Protein AF-A0A1J5QL28-F1 (afdb_monomer_lite)

Sequence (154 aa):
MWLKKAFDQADADGRIAKVTFTNENAIALFGVGKNMVSSIRHWAMACDVIQESSENSNFFEVSPIASKILRDGGLDPYAEHPTTAWHAHWMLAGKGNRTTTWRWLFNHVTASTFTRQELEGPLTDFAHKLDPKKCRCRFKTDHLCRLNFDQALL

Organism: NCBI:txid410659

Secondary structure (DSSP, 8-state):
-HHHHHHTT--TTSEEEGGGGTSTTHHHHHTS-HHHHHHHHHHHHHTTSEEE-SS-TTEEEE-HHHHHHHSTTSS-TT--SHHHHHHHHHIIIII-SS-HHHHHHHHH---SS--HHHHHHHHHHHHHHH-TT-TTHHHHHHHHS-STTHHHH-

InterPro domains:
  IPR025248 Domain of unknown function DUF4007 [PF13182] (1-130)

Radius of gyration: 16.54 Å; chains: 1; bounding box: 41×28×46 Å

Foldseek 3Di:
DLLLLVQVQADPQQKHFPCCLVPPCVCVSSVHDNVVSVVSVLLNVQLQQWAQDPVDNRIIGGDPVNCQACPDVHVPVPCPDVVSVVSSLCSCCPVVPLNVVNVCCVPPDPDPDDDPVRVPVVVLVVQCVVDVPPRPDSVVVNVVVPPVPVVVSD

pLDDT: mean 79.55, std 16.65, range [33.22, 94.25]

Structure (mmCIF, N/CA/C/O backbone):
data_AF-A0A1J5QL28-F1
#
_entry.id   AF-A0A1J5QL28-F1
#
loop_
_atom_site.group_PDB
_atom_site.id
_atom_site.type_symbol
_atom_site.label_atom_id
_atom_site.label_alt_id
_atom_site.label_comp_id
_atom_site.label_asym_id
_atom_site.label_entity_id
_atom_site.label_seq_id
_atom_site.pdbx_PDB_ins_code
_atom_site.Cartn_x
_atom_site.Cartn_y
_atom_site.Cartn_z
_atom_site.occupancy
_atom_site.B_iso_or_equiv
_atom_site.auth_seq_id
_atom_site.auth_comp_id
_atom_site.auth_asym_id
_atom_site.auth_atom_id
_atom_site.pdbx_PDB_model_num
ATOM 1 N N . MET A 1 1 ? -2.474 6.077 -9.481 1.00 74.38 1 MET A N 1
ATOM 2 C CA . MET A 1 1 ? -2.493 5.277 -8.235 1.00 74.38 1 MET A CA 1
ATOM 3 C C . MET A 1 1 ? -1.088 5.037 -7.659 1.00 74.38 1 MET A C 1
ATOM 5 O O . MET A 1 1 ? -0.152 4.815 -8.420 1.00 74.38 1 MET A O 1
ATOM 9 N N . TRP A 1 2 ? -0.908 5.080 -6.330 1.00 86.25 2 TRP A N 1
ATOM 10 C CA . TRP A 1 2 ? 0.403 4.936 -5.657 1.00 86.25 2 TRP A CA 1
ATOM 11 C C . TRP A 1 2 ? 0.962 3.504 -5.607 1.00 86.25 2 TRP A C 1
ATOM 13 O O . TRP A 1 2 ? 2.177 3.329 -5.685 1.00 86.25 2 TRP A O 1
ATOM 23 N N . LEU A 1 3 ? 0.106 2.481 -5.506 1.00 87.19 3 LEU A N 1
ATOM 24 C CA . LEU A 1 3 ? 0.561 1.083 -5.426 1.00 87.19 3 LEU A CA 1
ATOM 25 C C . LEU A 1 3 ? 1.212 0.617 -6.734 1.00 87.19 3 LEU A C 1
ATOM 27 O O . LEU A 1 3 ? 2.267 -0.009 -6.695 1.00 87.19 3 LEU A O 1
ATOM 31 N N . LYS A 1 4 ? 0.632 0.993 -7.882 1.00 88.69 4 LYS A N 1
ATOM 32 C CA . LYS A 1 4 ? 1.209 0.727 -9.208 1.00 88.69 4 LYS A CA 1
ATOM 33 C C . LYS A 1 4 ? 2.576 1.397 -9.360 1.00 88.69 4 LYS A C 1
ATOM 35 O O . LYS A 1 4 ? 3.533 0.724 -9.702 1.00 88.69 4 LYS A O 1
ATOM 40 N N . LYS A 1 5 ? 2.722 2.661 -8.935 1.00 89.56 5 LYS A N 1
ATOM 41 C CA . LYS A 1 5 ? 4.032 3.342 -8.928 1.00 89.56 5 LYS A CA 1
ATOM 42 C C . LYS A 1 5 ? 5.102 2.591 -8.133 1.00 89.56 5 LYS A C 1
ATOM 44 O O . LYS A 1 5 ? 6.257 2.608 -8.537 1.00 89.56 5 LYS A O 1
ATOM 49 N N . ALA A 1 6 ? 4.741 1.988 -6.996 1.00 90.88 6 ALA A N 1
ATOM 50 C CA . ALA A 1 6 ? 5.664 1.175 -6.202 1.00 90.88 6 ALA A CA 1
ATOM 51 C C . ALA A 1 6 ? 6.012 -0.144 -6.903 1.00 90.88 6 ALA A C 1
ATOM 53 O O . ALA A 1 6 ? 7.173 -0.542 -6.897 1.00 90.88 6 ALA A O 1
ATOM 54 N N . PHE A 1 7 ? 5.013 -0.790 -7.507 1.00 91.81 7 PHE A N 1
ATOM 55 C CA . PHE A 1 7 ? 5.171 -2.014 -8.284 1.00 91.81 7 PHE A CA 1
ATOM 56 C C . PHE A 1 7 ? 6.075 -1.813 -9.510 1.00 91.81 7 PHE A C 1
ATOM 58 O O . PHE A 1 7 ? 6.950 -2.631 -9.758 1.00 91.81 7 PHE A O 1
ATOM 65 N N . ASP A 1 8 ? 5.928 -0.691 -10.215 1.00 91.44 8 ASP A N 1
ATOM 66 C CA . ASP A 1 8 ? 6.690 -0.367 -11.431 1.00 91.44 8 ASP A CA 1
ATOM 67 C C . ASP A 1 8 ? 8.188 -0.147 -11.184 1.00 91.44 8 ASP A C 1
ATOM 69 O O . ASP A 1 8 ? 8.964 -0.074 -12.130 1.00 91.44 8 ASP A O 1
ATOM 73 N N . GLN A 1 9 ? 8.613 -0.038 -9.921 1.00 92.31 9 GLN A N 1
ATOM 74 C CA . GLN A 1 9 ? 10.034 0.020 -9.569 1.00 92.31 9 GLN A CA 1
ATOM 75 C C . GLN A 1 9 ? 10.688 -1.357 -9.444 1.00 92.31 9 GLN A C 1
ATOM 77 O O . GLN A 1 9 ? 11.869 -1.433 -9.099 1.00 92.31 9 GLN A O 1
ATOM 82 N N . ALA A 1 10 ? 9.923 -2.433 -9.629 1.00 92.06 10 ALA A N 1
ATOM 83 C CA . ALA A 1 10 ? 10.447 -3.783 -9.571 1.00 92.06 10 ALA A CA 1
ATOM 84 C C . ALA A 1 10 ? 11.257 -4.110 -10.826 1.00 92.06 10 ALA A C 1
ATOM 86 O O . ALA A 1 10 ? 10.891 -3.732 -11.939 1.00 92.06 10 ALA A O 1
ATOM 87 N N . ASP A 1 11 ? 12.362 -4.821 -10.634 1.00 89.62 11 ASP A N 1
ATOM 88 C CA . ASP A 1 11 ? 13.134 -5.391 -11.730 1.00 89.62 11 ASP A CA 1
ATOM 89 C C . ASP A 1 11 ? 12.435 -6.622 -12.343 1.00 89.62 11 ASP A C 1
ATOM 91 O O . ASP A 1 11 ? 11.340 -7.023 -11.935 1.00 89.62 11 ASP A O 1
ATOM 95 N N . ALA A 1 12 ? 13.072 -7.236 -13.345 1.00 85.06 12 ALA A N 1
ATOM 96 C CA . ALA A 1 12 ? 12.548 -8.425 -14.021 1.00 85.06 12 ALA A CA 1
ATOM 97 C C . ALA A 1 12 ? 12.353 -9.631 -13.079 1.00 85.06 12 ALA A C 1
ATOM 99 O O . ALA A 1 12 ? 11.514 -10.488 -13.361 1.00 85.06 12 ALA A O 1
ATOM 100 N N . ASP A 1 13 ? 13.077 -9.668 -11.957 1.00 85.19 13 ASP A N 1
ATOM 101 C CA . ASP A 1 13 ? 12.972 -10.704 -10.928 1.00 85.19 13 ASP A CA 1
ATOM 102 C C . ASP A 1 13 ? 11.927 -10.349 -9.851 1.00 85.19 13 ASP A C 1
ATOM 104 O O . ASP A 1 13 ? 11.720 -11.107 -8.903 1.00 85.19 13 ASP A O 1
ATOM 108 N N . GLY A 1 14 ? 11.252 -9.201 -9.970 1.00 88.44 14 GLY A N 1
ATOM 109 C CA . GLY A 1 14 ? 10.276 -8.730 -8.992 1.00 88.44 14 GLY A CA 1
ATOM 110 C C . GLY A 1 14 ? 10.909 -8.175 -7.714 1.00 88.44 14 GLY A C 1
ATOM 111 O O . GLY A 1 14 ? 10.241 -8.114 -6.679 1.00 88.44 14 GLY A O 1
ATOM 112 N N . ARG A 1 15 ? 12.183 -7.775 -7.748 1.00 92.19 15 ARG A N 1
ATOM 113 C CA . ARG A 1 15 ? 12.898 -7.184 -6.613 1.00 92.19 15 ARG A CA 1
ATOM 114 C C . ARG A 1 15 ? 12.954 -5.664 -6.745 1.00 92.19 15 ARG A C 1
ATOM 116 O O . ARG A 1 15 ? 13.081 -5.105 -7.828 1.00 92.19 15 ARG A O 1
ATOM 123 N N . ILE A 1 16 ? 12.863 -4.972 -5.612 1.00 92.88 16 ILE A N 1
ATOM 124 C CA . ILE A 1 16 ? 12.936 -3.510 -5.523 1.00 92.88 16 ILE A CA 1
ATOM 125 C C . ILE A 1 16 ? 13.993 -3.144 -4.490 1.00 92.88 16 ILE A C 1
ATOM 127 O O . ILE A 1 16 ? 13.886 -3.505 -3.317 1.00 92.88 16 ILE A O 1
ATOM 131 N N . ALA A 1 17 ? 15.009 -2.383 -4.881 1.00 91.75 17 ALA A N 1
ATOM 132 C CA . ALA A 1 17 ? 16.028 -1.937 -3.940 1.00 91.75 17 ALA A CA 1
ATOM 133 C C . ALA A 1 17 ? 15.435 -0.953 -2.910 1.00 91.75 17 ALA A C 1
ATOM 135 O O . ALA A 1 17 ? 14.740 0.001 -3.261 1.00 91.75 17 ALA A O 1
ATOM 136 N N . LYS A 1 18 ? 15.737 -1.123 -1.614 1.00 90.75 18 LYS A N 1
ATOM 137 C CA . LYS A 1 18 ? 15.230 -0.217 -0.557 1.00 90.75 18 LYS A CA 1
ATOM 138 C C . LYS A 1 18 ? 15.665 1.235 -0.770 1.00 90.75 18 LYS A C 1
ATOM 140 O O . LYS A 1 18 ? 14.919 2.156 -0.434 1.00 90.75 18 LYS A O 1
ATOM 145 N N . VAL A 1 19 ? 16.838 1.415 -1.377 1.00 89.81 19 VAL A N 1
ATOM 146 C CA . VAL A 1 19 ? 17.405 2.704 -1.798 1.00 89.81 19 VAL A CA 1
ATOM 147 C C . VAL A 1 19 ? 16.464 3.483 -2.722 1.00 89.81 19 VAL A C 1
ATOM 149 O O . VAL A 1 19 ? 16.422 4.707 -2.625 1.00 89.81 19 VAL A O 1
ATOM 152 N N . THR A 1 20 ? 15.637 2.815 -3.533 1.00 89.12 20 THR A N 1
ATOM 153 C CA . THR A 1 20 ? 14.659 3.467 -4.420 1.00 89.12 20 THR A CA 1
ATOM 154 C C . THR A 1 20 ? 13.690 4.371 -3.657 1.00 89.12 20 THR A C 1
ATOM 156 O O . THR A 1 20 ? 13.278 5.403 -4.173 1.00 89.12 20 THR A O 1
ATOM 159 N N . PHE A 1 21 ? 13.377 4.050 -2.398 1.00 87.75 21 PHE A N 1
ATOM 160 C CA . PHE A 1 21 ? 12.481 4.853 -1.559 1.00 87.75 21 PHE A CA 1
ATOM 161 C C . PHE A 1 21 ? 13.199 5.880 -0.669 1.00 87.75 21 PHE A C 1
ATOM 163 O O . PHE A 1 21 ? 12.531 6.681 -0.016 1.00 87.75 21 PHE A O 1
ATOM 170 N N . THR A 1 22 ? 14.533 5.846 -0.581 1.00 85.00 22 THR A N 1
ATOM 171 C CA . THR A 1 22 ? 15.311 6.718 0.322 1.00 85.00 22 THR A CA 1
ATOM 172 C C . THR A 1 22 ? 16.247 7.679 -0.400 1.00 85.00 22 THR A C 1
ATOM 174 O O . THR A 1 22 ? 16.666 8.662 0.206 1.00 85.00 22 THR A O 1
ATOM 177 N N . ASN A 1 23 ? 16.592 7.402 -1.658 1.00 86.31 23 ASN A N 1
ATOM 178 C CA . ASN A 1 23 ? 17.468 8.242 -2.468 1.00 86.31 23 ASN A CA 1
ATOM 179 C C . ASN A 1 23 ? 16.834 9.624 -2.716 1.00 86.31 23 ASN A C 1
ATOM 181 O O . ASN A 1 23 ? 15.614 9.753 -2.807 1.00 86.31 23 ASN A O 1
ATOM 185 N N . GLU A 1 24 ? 17.655 10.657 -2.880 1.00 81.25 24 GLU A N 1
ATOM 186 C CA . GLU A 1 24 ? 17.214 11.998 -3.282 1.00 81.25 24 GLU A CA 1
ATOM 187 C C . GLU A 1 24 ? 16.514 11.969 -4.650 1.00 81.25 24 GLU A C 1
ATOM 189 O O . GLU A 1 24 ? 15.509 12.651 -4.855 1.00 81.25 24 GLU A O 1
ATOM 194 N N . ASN A 1 25 ? 16.946 11.058 -5.530 1.00 86.19 25 ASN A N 1
ATOM 195 C CA . ASN A 1 25 ? 16.317 10.814 -6.830 1.00 86.19 25 ASN A CA 1
ATOM 196 C C . ASN A 1 25 ? 14.917 10.182 -6.736 1.00 86.19 25 ASN A C 1
ATOM 198 O O . ASN A 1 25 ? 14.189 10.177 -7.728 1.00 86.19 25 ASN A O 1
ATOM 202 N N . ALA A 1 26 ? 14.500 9.679 -5.567 1.00 86.31 26 ALA A N 1
ATOM 203 C CA . ALA A 1 26 ? 13.176 9.082 -5.393 1.00 86.31 26 ALA A CA 1
ATOM 204 C C . ALA A 1 26 ? 12.050 10.089 -5.679 1.00 86.31 26 ALA A C 1
ATOM 206 O O . ALA A 1 26 ? 11.000 9.722 -6.200 1.00 86.31 26 ALA A O 1
ATOM 207 N N . ILE A 1 27 ? 12.275 11.375 -5.385 1.00 86.12 27 ILE A N 1
ATOM 208 C CA . ILE A 1 27 ? 11.294 12.439 -5.643 1.00 86.12 27 ILE A CA 1
ATOM 209 C C . ILE A 1 27 ? 11.014 12.558 -7.144 1.00 86.12 27 ILE A C 1
ATOM 211 O O . ILE A 1 27 ? 9.854 12.614 -7.550 1.00 86.12 27 ILE A O 1
ATOM 215 N N . ALA A 1 28 ? 12.071 12.555 -7.960 1.00 87.50 28 ALA A N 1
ATOM 216 C CA . ALA A 1 28 ? 11.961 12.620 -9.413 1.00 87.50 28 ALA A CA 1
ATOM 217 C C . ALA A 1 28 ? 11.353 11.333 -9.989 1.00 87.50 28 ALA A C 1
ATOM 219 O O . ALA A 1 28 ? 10.473 11.401 -10.840 1.00 87.50 28 ALA A O 1
ATOM 220 N N . LEU A 1 29 ? 11.768 10.173 -9.473 1.00 88.44 29 LEU A N 1
ATOM 221 C CA . 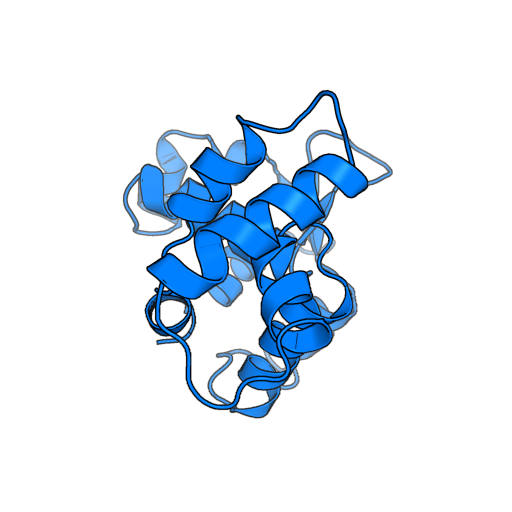LEU A 1 29 ? 11.326 8.861 -9.943 1.00 88.44 29 LEU A CA 1
ATOM 222 C C . LEU A 1 29 ? 9.829 8.619 -9.718 1.00 88.44 29 LEU A C 1
ATOM 224 O O . LEU A 1 29 ? 9.109 8.228 -10.631 1.00 88.44 29 LEU A O 1
ATOM 228 N N . PHE A 1 30 ? 9.341 8.878 -8.504 1.00 87.69 30 PHE A N 1
ATOM 229 C CA . PHE A 1 30 ? 7.923 8.712 -8.183 1.00 87.69 30 PHE A CA 1
ATOM 230 C C . PHE A 1 30 ? 7.074 9.926 -8.595 1.00 87.69 30 PHE A C 1
ATOM 232 O O . PHE A 1 30 ? 5.839 9.830 -8.634 1.00 87.69 30 PHE A O 1
ATOM 239 N N . GLY A 1 31 ? 7.709 11.070 -8.875 1.00 87.25 31 GLY A N 1
ATOM 240 C CA . GLY A 1 31 ? 7.044 12.341 -9.162 1.00 87.25 31 GLY A CA 1
ATOM 241 C C . GLY A 1 31 ? 6.241 12.869 -7.971 1.00 87.25 31 GLY A C 1
ATOM 242 O O . GLY A 1 31 ? 5.172 13.446 -8.155 1.00 87.25 31 GLY A O 1
ATOM 243 N N . VAL A 1 32 ? 6.690 12.597 -6.742 1.00 87.50 32 VAL A N 1
ATOM 244 C CA . VAL A 1 32 ? 6.009 13.006 -5.503 1.00 87.50 32 VAL A CA 1
ATOM 245 C C . VAL A 1 32 ? 7.018 13.505 -4.472 1.00 87.50 32 VAL A C 1
ATOM 247 O O . VAL A 1 32 ? 8.176 13.102 -4.464 1.00 87.50 32 VAL A O 1
ATOM 250 N N . GLY A 1 33 ? 6.578 14.363 -3.553 1.00 86.31 33 GLY A N 1
ATOM 251 C CA . GLY A 1 33 ? 7.422 14.864 -2.467 1.00 86.31 33 GLY A CA 1
ATOM 252 C C . GLY A 1 33 ? 7.945 13.761 -1.534 1.00 86.31 33 GLY A C 1
ATOM 253 O O . GLY A 1 33 ? 7.325 12.711 -1.368 1.00 86.31 33 GLY A O 1
ATOM 254 N N . LYS A 1 34 ? 9.063 14.032 -0.848 1.00 83.81 34 LYS A N 1
ATOM 255 C CA . LYS A 1 34 ? 9.774 13.087 0.041 1.00 83.81 34 LYS A CA 1
ATOM 256 C C . LYS A 1 34 ? 8.872 12.364 1.052 1.00 83.81 34 LYS A C 1
ATOM 258 O O . LYS A 1 34 ? 9.005 11.159 1.257 1.00 83.81 34 LYS A O 1
ATOM 263 N N . ASN A 1 35 ? 7.931 13.083 1.665 1.00 85.25 35 ASN A N 1
ATOM 264 C CA . ASN A 1 35 ? 7.000 12.495 2.634 1.00 85.25 35 ASN A CA 1
ATOM 265 C C . ASN A 1 35 ? 6.041 11.496 1.972 1.00 85.25 35 ASN A C 1
ATOM 267 O O . ASN A 1 35 ? 5.764 10.446 2.546 1.00 85.25 35 ASN A O 1
ATOM 271 N N . MET A 1 36 ? 5.598 11.786 0.745 1.00 87.00 36 MET A N 1
ATOM 272 C CA . MET A 1 36 ? 4.722 10.900 -0.018 1.00 87.00 36 MET A CA 1
ATOM 273 C C . MET A 1 36 ? 5.445 9.622 -0.440 1.00 87.00 36 MET A C 1
ATOM 275 O O . MET A 1 36 ? 4.848 8.559 -0.359 1.00 87.00 36 MET A O 1
ATOM 279 N N . VAL A 1 37 ? 6.736 9.674 -0.792 1.00 89.06 37 VAL A N 1
ATOM 280 C CA . VAL A 1 37 ? 7.522 8.457 -1.087 1.00 89.06 37 VAL A CA 1
ATOM 281 C C . VAL A 1 37 ? 7.518 7.491 0.106 1.00 89.06 37 VAL A C 1
ATOM 283 O O . VAL A 1 37 ? 7.301 6.289 -0.054 1.00 89.06 37 VAL A O 1
ATOM 286 N N . SER A 1 38 ? 7.691 8.017 1.324 1.00 87.38 38 SER A N 1
ATOM 287 C CA . SER A 1 38 ? 7.618 7.206 2.546 1.00 87.38 38 SER A CA 1
ATOM 288 C C . SER A 1 38 ? 6.223 6.600 2.751 1.00 87.38 38 SER A C 1
ATOM 290 O O . SER A 1 38 ? 6.112 5.422 3.104 1.00 87.38 38 SER A O 1
ATOM 292 N N . SER A 1 39 ? 5.164 7.369 2.476 1.00 88.12 39 SER A N 1
ATOM 293 C CA . SER A 1 39 ? 3.780 6.885 2.509 1.00 88.12 39 SER A CA 1
ATOM 294 C C . SER A 1 39 ? 3.519 5.792 1.470 1.00 88.12 39 SER A C 1
ATOM 296 O O . SER A 1 39 ? 2.940 4.770 1.822 1.00 88.12 39 SER A O 1
ATOM 298 N N . ILE A 1 40 ? 3.989 5.953 0.228 1.00 90.25 40 ILE A N 1
ATOM 299 C CA . ILE A 1 40 ? 3.868 4.944 -0.839 1.00 90.25 40 ILE A CA 1
ATOM 300 C C . ILE A 1 40 ? 4.477 3.624 -0.376 1.00 90.25 40 ILE A C 1
ATOM 302 O O . ILE A 1 40 ? 3.818 2.588 -0.435 1.00 90.25 40 ILE A O 1
ATOM 306 N N . ARG A 1 41 ? 5.707 3.663 0.149 1.00 90.62 41 ARG A N 1
ATOM 307 C CA . ARG A 1 41 ? 6.377 2.474 0.684 1.00 90.62 41 ARG A CA 1
ATOM 308 C C . ARG A 1 41 ? 5.562 1.826 1.801 1.00 90.62 41 ARG A C 1
ATOM 310 O O . ARG A 1 41 ? 5.391 0.612 1.810 1.00 90.62 41 ARG A O 1
ATOM 317 N N . HIS A 1 42 ? 5.072 2.621 2.753 1.00 87.62 42 HIS A N 1
ATOM 318 C CA . HIS A 1 42 ? 4.279 2.105 3.866 1.00 87.62 42 HIS A CA 1
ATOM 319 C C . HIS A 1 42 ? 3.017 1.383 3.373 1.00 87.62 42 HIS A C 1
ATOM 321 O O . HIS A 1 42 ? 2.789 0.238 3.762 1.00 87.62 42 HIS A O 1
ATOM 327 N N . TRP A 1 43 ? 2.244 2.013 2.484 1.00 88.94 43 TRP A N 1
ATOM 328 C CA . TRP A 1 43 ? 0.998 1.449 1.962 1.00 88.94 43 TRP A CA 1
ATOM 329 C C . TRP A 1 43 ? 1.223 0.254 1.038 1.00 88.94 43 TRP A C 1
ATOM 331 O O . TRP A 1 43 ? 0.500 -0.730 1.149 1.00 88.94 43 TRP A O 1
ATOM 341 N N . ALA A 1 44 ? 2.262 0.271 0.199 1.00 91.12 44 ALA A N 1
ATOM 342 C CA . ALA A 1 44 ? 2.633 -0.885 -0.616 1.00 91.12 44 ALA A CA 1
ATOM 343 C C . ALA A 1 44 ? 2.945 -2.117 0.251 1.00 91.12 44 ALA A C 1
ATOM 345 O O . ALA A 1 44 ? 2.572 -3.233 -0.100 1.00 91.12 44 ALA A O 1
ATOM 346 N N . MET A 1 45 ? 3.566 -1.918 1.416 1.00 89.94 45 MET A N 1
ATOM 347 C CA . MET A 1 45 ? 3.825 -3.000 2.369 1.00 89.94 45 MET A CA 1
ATOM 348 C C . MET A 1 45 ? 2.586 -3.410 3.166 1.00 89.94 45 MET A C 1
ATOM 350 O O . MET A 1 45 ? 2.417 -4.581 3.490 1.00 89.94 45 MET A O 1
ATOM 354 N N . ALA A 1 46 ? 1.726 -2.454 3.517 1.00 88.81 46 ALA A N 1
ATOM 355 C CA . ALA A 1 46 ? 0.493 -2.722 4.250 1.00 88.81 46 ALA A CA 1
ATOM 356 C C . ALA A 1 46 ? -0.525 -3.509 3.404 1.00 88.81 46 ALA A C 1
ATOM 358 O O . ALA A 1 46 ? -1.153 -4.436 3.912 1.00 88.81 46 ALA A O 1
ATOM 359 N N . CYS A 1 47 ? -0.631 -3.182 2.114 1.00 89.44 47 CYS A N 1
ATOM 360 C CA . CYS A 1 47 ? -1.471 -3.880 1.140 1.00 89.44 47 CYS A CA 1
ATOM 361 C C . CYS A 1 47 ? -0.818 -5.147 0.566 1.00 89.44 47 CYS A C 1
ATOM 363 O O . CYS A 1 47 ? -1.384 -5.749 -0.339 1.00 89.44 47 CYS A O 1
ATOM 365 N N . ASP A 1 48 ? 0.354 -5.551 1.071 1.00 90.56 48 ASP A N 1
ATOM 366 C CA . ASP A 1 48 ? 1.069 -6.760 0.640 1.00 90.56 48 ASP A CA 1
ATOM 367 C C . ASP A 1 48 ? 1.443 -6.765 -0.852 1.00 90.56 48 ASP A C 1
ATOM 369 O O . ASP A 1 48 ? 1.535 -7.817 -1.479 1.00 90.56 48 ASP A O 1
ATOM 373 N N . VAL A 1 49 ? 1.659 -5.577 -1.426 1.00 91.31 49 VAL A N 1
ATOM 374 C CA . VAL A 1 49 ? 2.174 -5.404 -2.791 1.00 91.31 49 VAL A CA 1
ATOM 375 C C . VAL A 1 49 ? 3.668 -5.699 -2.818 1.00 91.31 49 VAL A C 1
ATOM 377 O O . VAL A 1 49 ? 4.146 -6.395 -3.712 1.00 91.31 49 VAL A O 1
ATOM 380 N N . ILE A 1 50 ? 4.384 -5.209 -1.803 1.00 92.94 50 ILE A N 1
ATOM 381 C CA . ILE A 1 50 ? 5.812 -5.458 -1.596 1.00 92.94 50 ILE A CA 1
ATOM 382 C C . ILE A 1 50 ? 6.045 -6.021 -0.188 1.00 92.94 50 ILE A C 1
ATOM 384 O O . ILE A 1 50 ? 5.419 -5.593 0.783 1.00 92.94 50 ILE A O 1
ATOM 388 N N . GLN A 1 51 ? 6.971 -6.961 -0.067 1.00 91.56 51 GLN A N 1
ATOM 389 C CA . GLN A 1 51 ? 7.345 -7.655 1.161 1.00 91.56 51 GLN A CA 1
ATOM 390 C C . GLN A 1 51 ? 8.844 -7.492 1.420 1.00 91.56 51 GLN A C 1
ATOM 392 O O . GLN A 1 51 ? 9.613 -7.147 0.527 1.00 91.56 51 GLN A O 1
ATOM 397 N N . GLU A 1 52 ? 9.276 -7.686 2.665 1.00 90.12 52 GLU A N 1
ATOM 398 C CA . GLU A 1 52 ? 10.711 -7.711 2.963 1.00 90.12 52 GLU A CA 1
ATOM 399 C C . GLU A 1 52 ? 11.315 -9.007 2.422 1.00 90.12 52 GLU A C 1
ATOM 401 O O . GLU A 1 52 ? 10.800 -10.083 2.718 1.00 90.12 52 GLU A O 1
ATOM 406 N N . SER A 1 53 ? 12.387 -8.892 1.633 1.00 89.62 53 SER A N 1
ATOM 407 C CA . SER A 1 53 ? 13.087 -10.058 1.093 1.00 89.62 53 SER A CA 1
ATOM 408 C C . SER A 1 53 ? 13.710 -10.875 2.223 1.00 89.62 53 SER A C 1
ATOM 410 O O . SER A 1 53 ? 14.340 -10.324 3.133 1.00 89.62 53 SER A O 1
ATOM 412 N N . SER A 1 54 ? 13.540 -12.195 2.147 1.00 84.12 54 SER A N 1
ATOM 413 C CA . SER A 1 54 ? 14.181 -13.139 3.071 1.00 84.12 54 SER A CA 1
ATOM 414 C C . SER A 1 54 ? 15.645 -13.412 2.707 1.00 84.12 54 SER A C 1
ATOM 416 O O . SER A 1 54 ? 16.450 -13.709 3.588 1.00 84.12 54 SER A O 1
ATOM 418 N N . GLU A 1 55 ? 15.996 -13.255 1.428 1.00 83.69 55 GLU A N 1
ATOM 419 C CA . GLU A 1 55 ? 17.337 -13.504 0.895 1.00 83.69 55 GLU A CA 1
ATOM 420 C C . GLU A 1 55 ? 18.266 -12.308 1.112 1.00 83.69 55 GLU A C 1
ATOM 422 O O . GLU A 1 55 ? 19.437 -12.474 1.455 1.00 83.69 55 GLU A O 1
ATOM 427 N N . ASN A 1 56 ? 17.758 -11.085 0.917 1.00 85.81 56 ASN A N 1
ATOM 428 C CA . ASN A 1 56 ? 18.572 -9.881 1.005 1.00 85.81 56 ASN A CA 1
ATOM 429 C C . ASN A 1 56 ? 17.834 -8.730 1.690 1.00 85.81 56 ASN A C 1
ATOM 431 O O . ASN A 1 56 ? 16.946 -8.090 1.129 1.00 85.81 56 ASN A O 1
ATOM 435 N N . SER A 1 57 ? 18.301 -8.373 2.884 1.00 86.94 57 SER A N 1
ATOM 436 C CA . SER A 1 57 ? 17.717 -7.305 3.698 1.00 86.94 57 SER A CA 1
ATOM 437 C C . SER A 1 57 ? 17.753 -5.916 3.047 1.00 86.94 57 SER A C 1
ATOM 439 O O . SER A 1 57 ? 17.057 -5.019 3.528 1.00 86.94 57 SER A O 1
ATOM 441 N N . ASN A 1 58 ? 18.499 -5.716 1.956 1.00 89.31 58 ASN A N 1
ATOM 442 C CA . ASN A 1 58 ? 18.539 -4.463 1.196 1.00 89.31 58 ASN A CA 1
ATOM 443 C C . ASN A 1 58 ? 17.451 -4.348 0.119 1.00 89.31 58 ASN A C 1
ATOM 445 O O . ASN A 1 58 ? 17.310 -3.280 -0.482 1.00 89.31 58 ASN A O 1
ATOM 449 N N . PHE A 1 59 ? 16.664 -5.402 -0.105 1.00 91.69 59 PHE A N 1
ATOM 450 C CA . PHE A 1 59 ? 15.628 -5.444 -1.132 1.00 91.69 59 PHE A CA 1
ATOM 451 C C . PHE A 1 59 ? 14.239 -5.687 -0.532 1.00 91.69 59 PHE A C 1
ATOM 453 O O . PHE A 1 59 ? 14.068 -6.214 0.572 1.00 91.69 59 PHE A O 1
ATOM 460 N N . PHE A 1 60 ? 13.236 -5.237 -1.271 1.00 93.69 60 PHE A N 1
ATOM 461 C CA . PHE A 1 60 ? 11.862 -5.692 -1.169 1.00 93.69 60 PHE A CA 1
ATOM 462 C C . PHE A 1 60 ? 11.578 -6.656 -2.318 1.00 93.69 60 PHE A C 1
ATOM 464 O O . PHE A 1 60 ? 12.170 -6.538 -3.387 1.00 93.69 60 PHE A O 1
ATOM 471 N N . GLU A 1 61 ? 10.652 -7.574 -2.100 1.00 94.19 61 GLU A N 1
ATOM 472 C CA . GLU A 1 61 ? 10.153 -8.504 -3.110 1.00 94.19 61 GLU A CA 1
ATOM 473 C C . GLU A 1 61 ? 8.680 -8.219 -3.370 1.00 94.19 61 GLU A C 1
ATOM 475 O O . GLU A 1 61 ? 7.904 -7.971 -2.447 1.00 94.19 61 GLU A O 1
ATOM 480 N N . VAL A 1 62 ? 8.285 -8.225 -4.634 1.00 94.25 62 VAL A N 1
ATOM 481 C CA . VAL A 1 62 ? 6.888 -8.090 -5.027 1.00 94.25 62 VAL A CA 1
ATOM 482 C C . VAL A 1 62 ? 6.143 -9.376 -4.684 1.00 94.25 62 VAL A C 1
ATOM 484 O O . VAL A 1 62 ? 6.579 -10.479 -5.009 1.00 94.25 62 VAL A O 1
ATOM 487 N N . SER A 1 63 ? 4.976 -9.239 -4.058 1.00 92.44 63 SER A N 1
ATOM 488 C CA . SER A 1 63 ? 4.138 -10.393 -3.735 1.00 92.44 63 SER A CA 1
ATOM 489 C C . SER A 1 63 ? 3.671 -11.112 -5.010 1.00 92.44 63 SER A C 1
ATOM 491 O O . SER A 1 63 ? 3.256 -10.451 -5.971 1.00 92.44 63 SER A O 1
ATOM 493 N N . PRO A 1 64 ? 3.624 -12.458 -5.032 1.00 91.50 64 PRO A N 1
ATOM 494 C CA . PRO A 1 64 ? 3.140 -13.213 -6.189 1.00 91.50 64 PRO A CA 1
ATOM 495 C C . PRO A 1 64 ? 1.728 -12.816 -6.636 1.00 91.50 64 PRO A C 1
ATOM 497 O O . PRO A 1 64 ? 1.407 -12.873 -7.823 1.00 91.50 64 PRO A O 1
ATOM 500 N N . ILE A 1 65 ? 0.872 -12.407 -5.693 1.00 91.12 65 ILE A N 1
ATOM 501 C CA . ILE A 1 65 ? -0.489 -11.942 -5.990 1.00 91.12 65 ILE A CA 1
ATOM 502 C C . ILE A 1 65 ? -0.440 -10.574 -6.673 1.00 91.12 65 ILE A C 1
ATOM 504 O O . ILE A 1 65 ? -1.082 -10.382 -7.703 1.00 91.12 65 ILE A O 1
ATOM 508 N N . ALA A 1 66 ? 0.372 -9.652 -6.155 1.00 91.06 66 ALA A N 1
ATOM 509 C CA . ALA A 1 66 ? 0.536 -8.326 -6.737 1.00 91.06 66 ALA A CA 1
ATOM 510 C C . ALA A 1 66 ? 1.099 -8.389 -8.164 1.00 91.06 66 ALA A C 1
ATOM 512 O O . ALA A 1 66 ? 0.608 -7.678 -9.034 1.00 91.06 66 ALA A O 1
ATOM 513 N N . SER A 1 67 ? 2.040 -9.302 -8.431 1.00 92.00 67 SER A N 1
ATOM 514 C CA . SER A 1 67 ? 2.553 -9.569 -9.784 1.00 92.00 67 SER A CA 1
ATOM 515 C C . SER A 1 67 ? 1.469 -10.046 -10.752 1.00 92.00 67 SER A C 1
ATOM 517 O O . SER A 1 67 ? 1.420 -9.603 -11.894 1.00 92.00 67 SER A O 1
ATOM 519 N N . LYS A 1 68 ? 0.524 -10.881 -10.309 1.00 92.06 68 LYS A N 1
ATOM 520 C CA . LYS A 1 68 ? -0.597 -11.307 -11.167 1.00 92.06 68 LYS A CA 1
ATOM 521 C C . LYS A 1 68 ? -1.588 -10.179 -11.469 1.00 92.06 68 LYS A C 1
ATOM 523 O O . LYS A 1 68 ? -2.207 -10.191 -12.531 1.00 92.06 68 LYS A O 1
ATOM 528 N N . ILE A 1 69 ? -1.755 -9.238 -10.541 1.00 91.56 69 ILE A N 1
ATOM 529 C CA . ILE A 1 69 ? -2.723 -8.144 -10.667 1.00 91.56 69 ILE A CA 1
ATOM 530 C C . ILE A 1 69 ? -2.131 -6.980 -11.473 1.00 91.56 69 ILE A C 1
ATOM 532 O O . ILE A 1 69 ? -2.697 -6.623 -12.499 1.00 91.56 69 ILE A O 1
ATOM 536 N N . LEU A 1 70 ? -0.990 -6.433 -11.038 1.00 90.69 70 LEU A N 1
ATOM 537 C CA . LEU A 1 70 ? -0.458 -5.130 -11.472 1.00 90.69 70 LEU A CA 1
ATOM 538 C C . LEU A 1 70 ? 0.568 -5.195 -12.615 1.00 90.69 70 LEU A C 1
ATOM 540 O O . LEU A 1 70 ? 0.986 -4.148 -13.121 1.00 90.69 70 LEU A O 1
ATOM 544 N N . ARG A 1 71 ? 1.010 -6.396 -13.012 1.00 91.62 71 ARG A N 1
ATOM 545 C CA . ARG A 1 71 ? 1.895 -6.568 -14.175 1.00 91.62 71 ARG A CA 1
ATOM 546 C C . ARG A 1 71 ? 1.187 -6.111 -15.443 1.00 91.62 71 ARG A C 1
ATOM 548 O O . ARG A 1 71 ? -0.025 -6.258 -15.572 1.00 91.62 71 ARG A O 1
ATOM 555 N N . ASP A 1 72 ? 1.956 -5.634 -16.409 1.00 86.81 72 ASP A N 1
ATOM 556 C CA . ASP A 1 72 ? 1.440 -5.322 -17.737 1.00 86.81 72 ASP A CA 1
ATOM 557 C C . ASP A 1 72 ? 0.841 -6.589 -18.385 1.00 86.81 72 ASP A C 1
ATOM 559 O O . ASP A 1 72 ? 1.441 -7.669 -18.375 1.00 86.81 72 ASP A O 1
ATOM 563 N N . GLY A 1 73 ? -0.404 -6.484 -18.861 1.00 85.88 73 GLY A N 1
ATOM 564 C CA . GLY A 1 73 ? -1.203 -7.635 -19.311 1.00 85.88 73 GLY A CA 1
ATOM 565 C C . GLY A 1 73 ? -1.688 -8.568 -18.187 1.00 85.88 73 GLY A C 1
ATOM 566 O O . GLY A 1 73 ? -2.113 -9.690 -18.462 1.00 85.88 73 GLY A O 1
ATOM 567 N N . GLY A 1 74 ? -1.574 -8.147 -16.924 1.00 89.06 74 GLY A N 1
ATOM 568 C CA . GLY A 1 74 ? -2.155 -8.805 -15.755 1.00 89.06 74 GLY A CA 1
ATOM 569 C C . GLY A 1 74 ? -3.666 -8.587 -15.637 1.00 89.06 74 GLY A C 1
ATOM 570 O O . GLY A 1 74 ? -4.319 -8.118 -16.566 1.00 89.06 74 GLY A O 1
ATOM 571 N N . LEU A 1 75 ? -4.223 -8.949 -14.479 1.00 89.31 75 LEU A N 1
ATOM 572 C CA . LEU A 1 75 ? -5.670 -8.871 -14.239 1.00 89.31 75 LEU A CA 1
ATOM 573 C C . LEU A 1 75 ? -6.195 -7.430 -14.185 1.00 89.31 75 LEU A C 1
ATOM 575 O O . LEU A 1 75 ? -7.301 -7.176 -14.649 1.00 89.31 75 LEU A O 1
ATOM 579 N N . ASP A 1 76 ? -5.424 -6.513 -13.599 1.00 91.00 76 ASP A N 1
ATOM 580 C CA . ASP A 1 76 ? -5.791 -5.101 -13.474 1.00 91.00 76 ASP A CA 1
ATOM 581 C C . ASP A 1 76 ? -4.526 -4.223 -13.379 1.00 91.00 76 ASP A C 1
ATOM 583 O O . ASP A 1 76 ? -4.137 -3.789 -12.289 1.00 91.00 76 ASP A O 1
ATOM 587 N N . PRO A 1 77 ? -3.839 -3.976 -14.513 1.00 88.56 77 PRO A N 1
ATOM 588 C CA . PRO A 1 77 ? -2.553 -3.275 -14.531 1.00 88.56 77 PRO A CA 1
ATOM 589 C C . PRO A 1 77 ? -2.633 -1.835 -14.011 1.00 88.56 77 PRO A C 1
ATOM 591 O O . PRO A 1 77 ? -1.662 -1.315 -13.460 1.00 88.56 77 PRO A O 1
ATOM 594 N N . TYR A 1 78 ? -3.788 -1.190 -14.181 1.00 85.94 78 TYR A N 1
ATOM 595 C CA . TYR A 1 78 ? -4.021 0.198 -13.779 1.00 85.94 78 TYR A CA 1
ATOM 596 C C . TYR A 1 78 ? -4.728 0.318 -12.427 1.00 85.94 78 TYR A C 1
ATOM 598 O O . TYR A 1 78 ? -4.819 1.422 -11.889 1.00 85.94 78 TYR A O 1
ATOM 606 N N . ALA A 1 79 ? -5.138 -0.815 -11.846 1.00 85.94 79 ALA A N 1
ATOM 607 C CA . ALA A 1 79 ? -5.870 -0.900 -10.590 1.00 85.94 79 ALA A CA 1
ATOM 608 C C . ALA A 1 79 ? -7.157 -0.056 -10.573 1.00 85.94 79 ALA A C 1
ATOM 610 O O . ALA A 1 79 ? -7.523 0.532 -9.556 1.00 85.94 79 ALA A O 1
ATOM 611 N N . GLU A 1 80 ? -7.830 0.009 -11.719 1.00 86.38 80 GLU A N 1
ATOM 612 C CA . GLU A 1 80 ? -9.068 0.772 -11.903 1.00 86.38 80 GLU A CA 1
ATOM 613 C C . GLU A 1 80 ? -10.294 -0.040 -11.478 1.00 86.38 80 GLU A C 1
ATOM 615 O O . GLU A 1 80 ? -11.365 0.515 -11.220 1.00 86.38 80 GLU A O 1
ATOM 620 N N . HIS A 1 81 ? -10.157 -1.366 -11.385 1.00 87.75 81 HIS A N 1
ATOM 621 C CA . HIS A 1 81 ? -11.272 -2.226 -11.051 1.00 87.75 81 HIS A CA 1
ATOM 622 C C . HIS A 1 81 ? -11.545 -2.197 -9.538 1.00 87.75 81 HIS A C 1
ATOM 624 O O . HIS A 1 81 ? -10.632 -2.393 -8.726 1.00 87.75 81 HIS A O 1
ATOM 630 N N . PRO A 1 82 ? -12.815 -2.070 -9.105 1.00 87.88 82 PRO A N 1
ATOM 631 C CA . PRO A 1 82 ? -13.167 -2.050 -7.682 1.00 87.88 82 PRO A CA 1
ATOM 632 C C . PRO A 1 82 ? -12.724 -3.316 -6.934 1.00 87.88 82 PRO A C 1
ATOM 634 O O . PRO A 1 82 ? -12.483 -3.279 -5.730 1.00 87.88 82 PRO A O 1
ATOM 637 N N . THR A 1 83 ? -12.571 -4.443 -7.633 1.00 89.88 83 THR A N 1
ATOM 638 C CA . THR A 1 83 ? -12.038 -5.692 -7.062 1.00 89.88 83 THR A CA 1
ATOM 639 C C . THR A 1 83 ? -10.625 -5.515 -6.509 1.00 89.88 83 THR A C 1
ATOM 641 O O . THR A 1 83 ? -10.324 -6.054 -5.446 1.00 89.88 83 THR A O 1
ATOM 644 N N . THR A 1 84 ? -9.773 -4.736 -7.177 1.00 88.56 84 THR A N 1
ATOM 645 C CA . THR A 1 84 ? -8.402 -4.464 -6.722 1.00 88.56 84 THR A CA 1
ATOM 646 C C . THR A 1 84 ? -8.410 -3.608 -5.456 1.00 88.56 84 THR A C 1
ATOM 648 O O . THR A 1 84 ? -7.685 -3.904 -4.503 1.00 88.56 84 THR A O 1
ATOM 651 N N . ALA A 1 85 ? -9.304 -2.616 -5.385 1.00 87.75 85 ALA A N 1
ATOM 652 C CA . ALA A 1 85 ? -9.519 -1.817 -4.179 1.00 87.75 85 ALA A CA 1
ATOM 653 C C . ALA A 1 85 ? -10.034 -2.670 -3.003 1.00 87.75 85 ALA A C 1
ATOM 655 O O . ALA A 1 85 ? -9.512 -2.576 -1.889 1.00 87.75 85 ALA A O 1
ATOM 656 N N . TRP A 1 86 ? -10.997 -3.563 -3.250 1.00 89.50 86 TRP A N 1
ATOM 657 C CA . TRP A 1 86 ? -11.497 -4.512 -2.248 1.00 89.50 86 TRP A CA 1
ATOM 658 C C . TRP A 1 86 ? -10.430 -5.500 -1.783 1.00 89.50 86 TRP A C 1
ATOM 660 O O . TRP A 1 86 ? -10.362 -5.817 -0.595 1.00 89.50 86 TRP A O 1
ATOM 670 N N . HIS A 1 87 ? -9.563 -5.958 -2.687 1.00 89.62 87 HIS A N 1
ATOM 671 C CA . HIS A 1 87 ? -8.435 -6.802 -2.318 1.00 89.62 87 HIS A CA 1
ATOM 672 C C . HIS A 1 87 ? -7.486 -6.059 -1.373 1.00 89.62 87 HIS A C 1
ATOM 674 O O . HIS A 1 87 ? -7.177 -6.569 -0.299 1.00 89.62 87 HIS A O 1
ATOM 680 N N . ALA A 1 88 ? -7.093 -4.826 -1.710 1.00 88.31 88 ALA A N 1
ATOM 681 C CA . ALA A 1 88 ? -6.270 -3.997 -0.831 1.00 88.31 88 ALA A CA 1
ATOM 682 C C . ALA A 1 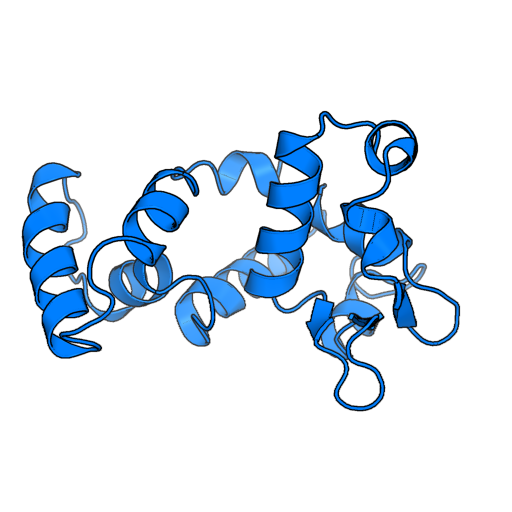88 ? -6.935 -3.785 0.541 1.00 88.31 88 ALA A C 1
ATOM 684 O O . ALA A 1 88 ? -6.290 -3.959 1.574 1.00 88.31 88 ALA A O 1
ATOM 685 N N . HIS A 1 89 ? -8.240 -3.501 0.568 1.00 87.44 89 HIS A N 1
ATOM 686 C CA . HIS A 1 89 ? -9.006 -3.388 1.808 1.00 87.44 89 HIS A CA 1
ATOM 687 C C . HIS A 1 89 ? -8.934 -4.671 2.654 1.00 87.44 89 HIS A C 1
ATOM 689 O O . HIS A 1 89 ? -8.641 -4.608 3.850 1.00 87.44 89 HIS A O 1
ATOM 695 N N . TRP A 1 90 ? -9.137 -5.838 2.036 1.00 89.25 90 TRP A N 1
ATOM 696 C CA . TRP A 1 90 ? -9.029 -7.134 2.707 1.00 89.25 90 TRP A CA 1
ATOM 697 C C . TRP A 1 90 ? -7.639 -7.364 3.305 1.00 89.25 90 TRP A C 1
ATOM 699 O O . TRP A 1 90 ? -7.518 -7.876 4.417 1.00 89.25 90 TRP A O 1
ATOM 709 N N . MET A 1 91 ? -6.575 -6.944 2.618 1.00 88.62 91 MET A N 1
ATOM 710 C CA . MET A 1 91 ? -5.213 -7.056 3.145 1.00 88.62 91 MET A CA 1
ATOM 711 C C . MET A 1 91 ? -5.016 -6.217 4.417 1.00 88.62 91 MET A C 1
ATOM 713 O O . MET A 1 91 ? -4.422 -6.695 5.391 1.00 88.62 91 MET A O 1
ATOM 717 N N . LEU A 1 92 ? -5.575 -5.005 4.443 1.00 85.88 92 LEU A N 1
ATOM 718 C CA . LEU A 1 92 ? -5.465 -4.077 5.570 1.00 85.88 92 LEU A CA 1
ATOM 719 C C . LEU A 1 92 ? -6.304 -4.497 6.777 1.00 85.88 92 LEU A C 1
ATOM 721 O O . LEU A 1 92 ? -5.815 -4.443 7.909 1.00 85.88 92 LEU A O 1
ATOM 725 N N . ALA A 1 93 ? -7.553 -4.900 6.541 1.00 84.00 93 ALA A N 1
ATOM 726 C CA . ALA A 1 93 ? -8.484 -5.310 7.587 1.00 84.00 93 ALA A CA 1
ATOM 727 C C . ALA A 1 93 ? -8.228 -6.750 8.065 1.00 84.00 93 ALA A C 1
ATOM 729 O O . ALA A 1 93 ? -8.374 -7.039 9.250 1.00 84.00 93 ALA A O 1
ATOM 730 N N . GLY A 1 94 ? -7.820 -7.648 7.163 1.00 80.69 94 GLY A N 1
ATOM 731 C CA . GLY A 1 94 ? -7.618 -9.071 7.430 1.00 80.69 94 GLY A CA 1
ATOM 732 C C . GLY A 1 94 ? -6.257 -9.385 8.052 1.00 80.69 94 GLY A C 1
ATOM 733 O O . GLY A 1 94 ? -6.183 -9.763 9.223 1.00 80.69 94 GLY A O 1
ATOM 734 N N . LYS A 1 95 ? -5.155 -9.232 7.294 1.00 76.69 95 LYS A N 1
ATOM 735 C CA . LYS A 1 95 ? -3.804 -9.546 7.814 1.00 76.69 95 LYS A CA 1
ATOM 736 C C . LYS A 1 95 ? -3.395 -8.545 8.898 1.00 76.69 95 LYS A C 1
ATOM 738 O O . LYS A 1 95 ? -2.952 -8.935 9.979 1.00 76.69 95 LYS A O 1
ATOM 743 N N . GLY A 1 96 ? -3.554 -7.248 8.623 1.00 67.25 96 GLY A N 1
ATOM 744 C CA . GLY A 1 96 ? -3.284 -6.177 9.589 1.00 67.25 96 GLY A CA 1
ATOM 745 C C . GLY A 1 96 ? -1.839 -6.114 10.100 1.00 67.25 96 GLY A C 1
ATOM 746 O O . GLY A 1 96 ? -1.601 -5.574 11.176 1.00 67.25 96 GLY A O 1
ATOM 747 N N . ASN A 1 97 ? -0.862 -6.651 9.355 1.00 65.00 97 ASN A N 1
ATOM 748 C CA . ASN A 1 97 ? 0.545 -6.740 9.783 1.00 65.00 97 ASN A CA 1
ATOM 749 C C . ASN A 1 97 ? 1.181 -5.369 10.093 1.00 65.00 97 ASN A C 1
ATOM 751 O O . ASN A 1 97 ? 2.140 -5.282 10.865 1.00 65.00 97 ASN A O 1
ATOM 755 N N . ARG A 1 98 ? 0.668 -4.294 9.478 1.00 69.50 98 ARG A N 1
ATOM 756 C CA . ARG A 1 98 ? 1.151 -2.911 9.650 1.00 69.50 98 ARG A CA 1
ATOM 757 C C . ARG A 1 98 ? 0.051 -1.893 9.925 1.00 69.50 98 ARG A C 1
ATOM 759 O O . ARG A 1 98 ? 0.355 -0.721 10.082 1.00 69.50 98 ARG A O 1
ATOM 766 N N . THR A 1 99 ? -1.190 -2.355 10.020 1.00 77.69 99 THR A N 1
ATOM 767 C CA . THR A 1 99 ? -2.396 -1.534 10.149 1.00 77.69 99 THR A CA 1
ATOM 768 C C . THR A 1 99 ? -3.269 -2.073 11.269 1.00 77.69 99 THR A C 1
ATOM 770 O O . THR A 1 99 ? -4.413 -2.480 11.065 1.00 77.69 99 THR A O 1
ATOM 773 N N . THR A 1 100 ? -2.705 -2.094 12.479 1.00 75.56 100 THR A N 1
ATOM 774 C CA . THR A 1 100 ? -3.385 -2.595 13.680 1.00 75.56 100 THR A CA 1
ATOM 775 C C . THR A 1 100 ? -4.687 -1.841 13.924 1.00 75.56 100 THR A C 1
ATOM 777 O O . THR A 1 100 ? -5.692 -2.459 14.259 1.00 75.56 100 THR A O 1
ATOM 780 N N . THR A 1 101 ? -4.689 -0.527 13.683 1.00 80.19 101 THR A N 1
ATOM 781 C CA . THR A 1 101 ? -5.881 0.319 13.807 1.00 80.19 101 THR A CA 1
ATOM 782 C C . THR A 1 101 ? -6.989 -0.111 12.841 1.00 80.19 101 THR A C 1
ATOM 784 O O . THR A 1 101 ? -8.136 -0.253 13.252 1.00 80.19 101 THR A O 1
ATOM 787 N N . TRP A 1 102 ? -6.651 -0.399 11.578 1.00 81.56 102 TRP A N 1
ATOM 788 C CA . TRP A 1 102 ? -7.617 -0.836 10.559 1.00 81.56 102 TRP A CA 1
ATOM 789 C C . TRP A 1 102 ? -8.188 -2.217 10.872 1.00 81.56 102 TRP A C 1
ATOM 791 O O . TRP A 1 102 ? -9.398 -2.424 10.855 1.00 81.56 102 TRP A O 1
ATOM 801 N N . ARG A 1 103 ? -7.314 -3.158 11.241 1.00 82.00 103 ARG A N 1
ATOM 802 C CA . ARG A 1 103 ? -7.730 -4.493 11.669 1.00 82.00 103 ARG A CA 1
ATOM 803 C C . ARG A 1 103 ? -8.616 -4.433 12.911 1.00 82.00 103 ARG A C 1
ATOM 805 O O . ARG A 1 103 ? -9.599 -5.162 12.985 1.00 82.00 103 ARG A O 1
ATOM 812 N N . TRP A 1 104 ? -8.291 -3.586 13.882 1.00 84.00 104 TRP A N 1
ATOM 813 C CA . TRP A 1 104 ? -9.127 -3.405 15.063 1.00 84.00 104 TRP A CA 1
ATOM 814 C C . TRP A 1 104 ? -10.496 -2.836 14.691 1.00 84.00 104 TRP A C 1
ATOM 816 O O . TRP A 1 104 ? -11.506 -3.434 15.048 1.00 84.00 104 TRP A O 1
ATOM 826 N N . LEU A 1 105 ? -10.524 -1.758 13.904 1.00 85.31 105 LEU A N 1
ATOM 827 C CA . LEU A 1 105 ? -11.752 -1.086 13.493 1.00 85.31 105 LEU A CA 1
ATOM 828 C C . LEU A 1 105 ? -12.735 -2.057 12.826 1.00 85.31 105 LEU A C 1
ATOM 830 O O . LEU A 1 105 ? -13.854 -2.206 13.295 1.00 85.31 105 LEU A O 1
ATOM 834 N N . PHE A 1 106 ? -12.302 -2.775 11.789 1.00 84.50 106 PHE A N 1
ATOM 835 C CA . PHE A 1 106 ? -13.202 -3.636 11.015 1.00 84.50 106 PHE A CA 1
ATOM 836 C C . PHE A 1 106 ? -13.543 -4.976 11.685 1.00 84.50 106 PHE A C 1
ATOM 838 O O . PHE A 1 106 ? -14.545 -5.580 11.320 1.00 84.50 106 PHE A O 1
ATOM 845 N N . ASN A 1 107 ? -12.743 -5.457 12.648 1.00 85.81 107 ASN A N 1
ATOM 846 C CA . ASN A 1 107 ? -12.998 -6.755 13.297 1.00 85.81 107 ASN A CA 1
ATOM 847 C C . ASN A 1 107 ? -13.549 -6.653 14.728 1.00 85.81 107 ASN A C 1
ATOM 849 O O . ASN A 1 107 ? -14.089 -7.637 15.225 1.00 85.81 107 ASN A O 1
AT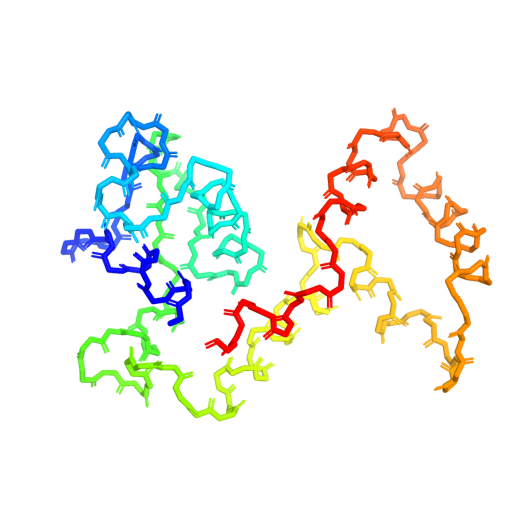OM 853 N N . HIS A 1 108 ? -13.377 -5.522 15.418 1.00 84.44 108 HIS A N 1
ATOM 854 C CA . HIS A 1 108 ? -13.740 -5.386 16.837 1.00 84.44 108 HIS A CA 1
ATOM 855 C C . HIS A 1 108 ? -14.793 -4.307 17.093 1.00 84.44 108 HIS A C 1
ATOM 857 O O . HIS A 1 108 ? -15.491 -4.388 18.103 1.00 84.44 108 HIS A O 1
ATOM 863 N N . VAL A 1 109 ? -14.928 -3.307 16.217 1.00 85.69 109 VAL A N 1
ATOM 864 C CA . VAL A 1 109 ? -15.965 -2.283 16.367 1.00 85.69 109 VAL A CA 1
ATOM 865 C C . VAL A 1 109 ? -17.248 -2.791 15.721 1.00 85.69 109 VAL A C 1
ATOM 867 O O . VAL A 1 109 ? -17.322 -2.975 14.512 1.00 85.69 109 VAL A O 1
ATOM 870 N N . THR A 1 110 ? -18.266 -3.030 16.543 1.00 84.88 110 THR A N 1
ATOM 871 C CA . THR A 1 110 ? -19.589 -3.502 16.101 1.00 84.88 110 THR A CA 1
ATOM 872 C C . THR A 1 110 ? -20.584 -2.365 15.862 1.00 84.88 110 THR A C 1
ATOM 874 O O . THR A 1 110 ? -21.651 -2.590 15.294 1.00 84.88 110 THR A O 1
ATOM 877 N N . ALA A 1 111 ? -20.255 -1.144 16.293 1.00 85.38 111 ALA A N 1
ATOM 878 C CA . ALA A 1 111 ? -21.102 0.027 16.115 1.00 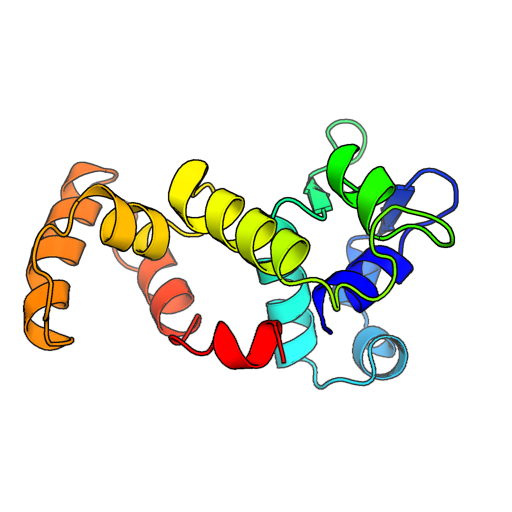85.38 111 ALA A CA 1
ATOM 879 C C . ALA A 1 111 ? -21.144 0.456 14.638 1.00 85.38 111 ALA A C 1
ATOM 881 O O . ALA A 1 111 ? -20.105 0.648 14.011 1.00 85.38 111 ALA A O 1
ATOM 882 N N . SER A 1 112 ? -22.350 0.663 14.100 1.00 80.56 112 SER A N 1
ATOM 883 C CA . SER A 1 112 ? -22.566 1.133 12.721 1.00 80.56 112 SER A CA 1
ATOM 884 C C . SER A 1 112 ? -22.207 2.607 12.518 1.00 80.56 112 SER A C 1
ATOM 886 O O . SER A 1 112 ? -21.963 3.042 11.397 1.00 80.56 112 SER A O 1
ATOM 888 N N . THR A 1 113 ? -22.196 3.382 13.600 1.00 84.00 113 THR A N 1
ATOM 889 C CA . THR A 1 113 ? -21.837 4.801 13.630 1.00 84.00 113 THR A CA 1
ATOM 890 C C . THR A 1 113 ? -21.013 5.062 14.877 1.00 84.00 113 THR A C 1
ATOM 892 O O . THR A 1 113 ? -21.402 4.642 15.966 1.00 84.00 113 THR A O 1
ATOM 895 N N . PHE A 1 114 ? -19.896 5.758 14.722 1.00 84.56 114 PHE A N 1
ATOM 896 C CA . PHE A 1 114 ? -18.997 6.096 15.815 1.00 84.56 114 PHE A CA 1
ATOM 897 C C . PHE A 1 114 ? -18.322 7.434 15.531 1.00 84.56 114 PHE A C 1
ATOM 899 O O . PHE A 1 114 ? -18.090 7.817 14.381 1.00 84.56 114 PHE A O 1
ATOM 906 N N . THR A 1 115 ? -17.979 8.140 16.594 1.00 83.88 115 THR A N 1
ATOM 907 C CA . THR A 1 115 ? -17.126 9.322 16.549 1.00 83.88 115 THR A CA 1
ATOM 908 C C . THR A 1 115 ? -15.679 8.933 16.820 1.00 83.88 115 THR A C 1
ATOM 910 O O . THR A 1 115 ? -15.369 7.870 17.359 1.00 83.88 115 THR A O 1
ATOM 913 N N . ARG A 1 116 ? -14.748 9.817 16.461 1.00 75.50 116 ARG A N 1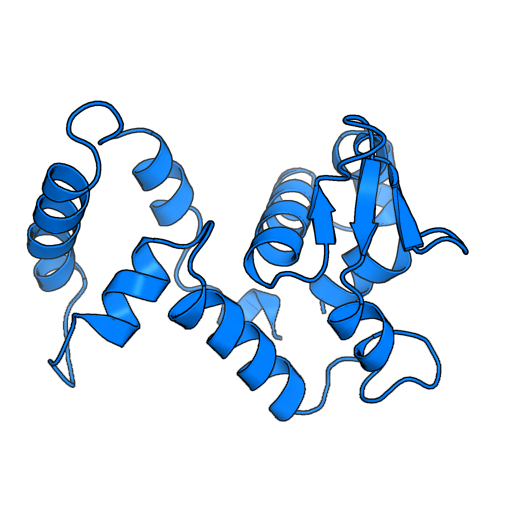
ATOM 914 C CA . ARG A 1 116 ? -13.327 9.585 16.723 1.00 75.50 116 ARG A CA 1
ATOM 915 C C . ARG A 1 116 ? -13.046 9.442 18.224 1.00 75.50 116 ARG A C 1
ATOM 917 O O . ARG A 1 116 ? -12.292 8.556 18.612 1.00 75.50 116 ARG A O 1
ATOM 924 N N . GLN A 1 117 ? -13.645 10.298 19.049 1.00 79.75 117 GLN A N 1
ATOM 925 C CA . GLN A 1 117 ? -13.429 10.332 20.497 1.00 79.75 117 GLN A CA 1
ATOM 926 C C . GLN A 1 117 ? -13.881 9.030 21.170 1.00 79.75 117 GLN A C 1
ATOM 928 O O . GLN A 1 117 ? -13.216 8.548 22.083 1.00 79.75 117 GLN A O 1
ATOM 933 N N . GLU A 1 118 ? -14.966 8.427 20.681 1.00 79.69 118 GLU A N 1
ATOM 934 C CA . GLU A 1 118 ? -15.475 7.144 21.181 1.00 79.69 118 GLU A CA 1
ATOM 935 C C . GLU A 1 118 ? -14.541 5.972 20.866 1.00 79.69 118 GLU A C 1
ATOM 937 O O . GLU A 1 118 ? -14.523 4.994 21.609 1.00 79.69 118 GLU A O 1
ATOM 942 N N . LEU A 1 119 ? -13.743 6.062 19.797 1.00 81.75 119 LEU A N 1
ATOM 943 C CA . LEU A 1 119 ? -12.802 5.009 19.414 1.00 81.75 119 LEU A CA 1
ATOM 944 C C . LEU A 1 119 ? -11.428 5.137 20.077 1.00 81.75 119 LEU A C 1
ATOM 946 O O . LEU A 1 119 ? -10.745 4.127 20.234 1.00 81.75 119 LEU A O 1
ATOM 950 N N . GLU A 1 120 ? -11.007 6.342 20.470 1.00 80.31 120 GLU A N 1
ATOM 951 C CA . GLU A 1 120 ? -9.660 6.577 21.012 1.00 80.31 120 GLU A CA 1
ATOM 952 C C . GLU A 1 120 ? -9.402 5.794 22.310 1.00 80.31 120 GLU A C 1
ATOM 954 O O . GLU A 1 120 ? -8.338 5.184 22.452 1.00 80.31 120 GLU A O 1
ATOM 959 N N . GLY A 1 121 ? -10.374 5.753 23.227 1.00 81.75 121 GLY A N 1
ATOM 960 C CA . GLY A 1 121 ? -10.272 4.994 24.480 1.00 81.75 121 GLY A CA 1
ATOM 961 C C . GLY A 1 121 ? -10.162 3.479 24.248 1.00 81.75 121 GLY A C 1
ATOM 962 O O . GLY A 1 121 ? -9.123 2.893 24.561 1.00 81.75 121 GLY A O 1
ATOM 963 N N . PRO A 1 122 ? -11.172 2.844 23.622 1.00 84.44 122 PRO A N 1
ATOM 964 C CA . PRO A 1 122 ? -11.168 1.408 23.341 1.00 84.44 122 PRO A CA 1
ATOM 965 C C . PRO A 1 122 ? -9.969 0.935 22.509 1.00 84.44 122 PRO A C 1
ATOM 967 O O . PRO A 1 122 ? -9.435 -0.149 22.751 1.00 84.44 122 PRO A O 1
ATOM 970 N N . LEU A 1 123 ? -9.512 1.744 21.547 1.00 80.12 123 LEU A N 1
ATOM 971 C CA . LEU A 1 123 ? -8.326 1.436 20.751 1.00 80.12 123 LEU A CA 1
ATOM 972 C C . LEU A 1 123 ? -7.044 1.474 21.598 1.00 80.12 123 LEU A C 1
ATOM 974 O O . LEU A 1 123 ? -6.171 0.619 21.432 1.00 80.12 123 LEU A O 1
ATOM 978 N N . THR A 1 124 ? -6.930 2.439 22.515 1.00 80.38 124 THR A N 1
ATOM 979 C CA . THR A 1 124 ? -5.794 2.539 23.444 1.00 80.38 124 THR A CA 1
ATOM 980 C C . THR A 1 124 ? -5.754 1.327 24.374 1.00 80.38 124 THR A C 1
ATOM 982 O O . THR A 1 124 ? -4.707 0.692 24.517 1.00 80.38 124 THR A O 1
ATOM 985 N N . ASP A 1 125 ? -6.900 0.923 24.921 1.00 82.94 125 ASP A N 1
ATOM 986 C CA . ASP A 1 125 ? -7.008 -0.278 25.757 1.00 82.94 125 ASP A CA 1
ATOM 987 C C . ASP A 1 125 ? -6.643 -1.550 24.984 1.00 82.94 125 ASP A C 1
ATOM 989 O O . ASP A 1 125 ? -5.939 -2.428 25.493 1.00 82.94 125 ASP A O 1
ATOM 993 N N . PHE A 1 126 ? -7.090 -1.654 23.730 1.00 81.88 126 PHE A N 1
ATOM 994 C CA . PHE A 1 126 ? -6.739 -2.765 22.850 1.00 81.88 126 PHE A CA 1
ATOM 995 C C . PHE A 1 126 ? -5.229 -2.833 22.585 1.00 81.88 126 PHE A C 1
ATOM 997 O O . PHE A 1 126 ? -4.630 -3.908 22.638 1.00 81.88 126 PHE A O 1
ATOM 1004 N N . ALA A 1 127 ? -4.584 -1.687 22.370 1.00 75.69 127 ALA A N 1
ATOM 1005 C CA . ALA A 1 127 ? -3.141 -1.612 22.186 1.00 75.69 127 ALA A CA 1
ATOM 1006 C C . ALA A 1 127 ? -2.350 -2.034 23.423 1.00 75.69 127 ALA A C 1
ATOM 1008 O O . ALA A 1 127 ? -1.379 -2.784 23.302 1.00 75.69 127 ALA A O 1
ATOM 1009 N N . HIS A 1 128 ? -2.785 -1.588 24.603 1.00 78.06 128 HIS A N 1
ATOM 1010 C CA . HIS A 1 128 ? -2.175 -1.975 25.872 1.00 78.06 128 HIS A CA 1
ATOM 1011 C C . HIS A 1 128 ? -2.238 -3.487 26.106 1.00 78.06 128 HIS A C 1
ATOM 1013 O O . HIS A 1 128 ? -1.277 -4.059 26.620 1.00 78.06 128 HIS A O 1
ATOM 1019 N N . LYS A 1 129 ? -3.329 -4.144 25.689 1.00 79.38 129 LYS A N 1
ATOM 1020 C CA . LYS A 1 129 ? -3.475 -5.607 25.772 1.00 79.38 129 LYS A CA 1
ATOM 1021 C C . LYS A 1 129 ? -2.534 -6.360 24.829 1.00 79.38 129 LYS A C 1
ATOM 1023 O O . LYS A 1 129 ? -2.080 -7.443 25.184 1.00 79.38 129 LYS A O 1
ATOM 1028 N N . LEU A 1 130 ? -2.247 -5.815 23.645 1.00 75.00 130 LEU A N 1
ATOM 1029 C CA . LEU A 1 130 ? -1.387 -6.468 22.652 1.00 75.00 130 LEU A CA 1
ATOM 1030 C C . LEU A 1 130 ? 0.112 -6.323 22.950 1.00 75.00 130 LEU A C 1
ATOM 1032 O O . LEU A 1 130 ? 0.861 -7.274 22.743 1.00 75.00 130 LEU A O 1
ATOM 1036 N N . ASP A 1 131 ? 0.567 -5.152 23.405 1.00 68.94 131 ASP A N 1
ATOM 1037 C CA . ASP A 1 131 ? 1.972 -4.937 23.780 1.00 68.94 131 ASP A CA 1
ATOM 1038 C C . ASP A 1 131 ? 2.113 -3.817 24.832 1.00 68.94 131 ASP A C 1
ATOM 1040 O O . ASP A 1 131 ? 2.137 -2.628 24.481 1.00 68.94 131 ASP A O 1
ATOM 1044 N N . PRO A 1 132 ? 2.304 -4.166 26.120 1.00 58.34 132 PRO A N 1
ATOM 1045 C CA . PRO A 1 132 ? 2.448 -3.194 27.203 1.00 58.34 132 PRO A CA 1
ATOM 1046 C C . PRO A 1 132 ? 3.647 -2.241 27.049 1.00 58.34 132 PRO A C 1
ATOM 1048 O O . PRO A 1 132 ? 3.662 -1.176 27.666 1.00 58.34 132 PRO A O 1
ATOM 1051 N N . LYS A 1 133 ? 4.667 -2.592 26.244 1.00 51.97 133 LYS A N 1
ATOM 1052 C CA . LYS A 1 133 ? 5.933 -1.842 26.129 1.00 51.97 133 LYS A CA 1
ATOM 1053 C C . LYS A 1 133 ? 6.010 -0.921 24.901 1.00 51.97 133 LYS A C 1
ATOM 1055 O O . LYS A 1 133 ? 6.802 0.020 24.916 1.00 51.97 133 LYS A O 1
ATOM 1060 N N . LYS A 1 134 ? 5.198 -1.122 23.850 1.00 51.47 134 LYS A N 1
ATOM 1061 C CA . LYS A 1 134 ? 5.254 -0.339 22.583 1.00 51.47 134 LYS A CA 1
ATOM 1062 C C . LYS A 1 134 ? 4.206 0.772 22.417 1.00 51.47 134 LYS A C 1
ATOM 1064 O O . LYS A 1 134 ? 4.153 1.405 21.360 1.00 51.47 134 LYS A O 1
ATOM 1069 N N . CYS A 1 135 ? 3.426 1.071 23.451 1.00 41.69 135 CYS A N 1
ATOM 1070 C CA . CYS A 1 135 ? 2.156 1.812 23.388 1.00 41.69 135 CYS A CA 1
ATOM 1071 C C . CYS A 1 135 ? 2.146 3.254 22.822 1.00 41.69 135 CYS A C 1
ATOM 1073 O O . CYS A 1 135 ? 1.072 3.828 22.708 1.00 41.69 135 CYS A O 1
ATOM 1075 N N . ARG A 1 136 ? 3.271 3.879 22.434 1.00 41.25 136 ARG A N 1
ATOM 1076 C CA . ARG A 1 136 ? 3.263 5.281 21.939 1.00 41.25 136 ARG A CA 1
ATOM 1077 C C . ARG A 1 136 ? 3.776 5.513 20.518 1.00 41.25 136 ARG A C 1
ATOM 1079 O O . ARG A 1 136 ? 3.262 6.398 19.838 1.00 41.25 136 ARG A O 1
ATOM 1086 N N . CYS A 1 137 ? 4.777 4.770 20.047 1.00 36.94 137 CYS A N 1
ATOM 1087 C CA . CYS A 1 137 ? 5.467 5.142 18.802 1.00 36.94 137 CYS A CA 1
ATOM 1088 C C . CYS A 1 137 ? 4.744 4.668 17.537 1.00 36.94 137 CYS A C 1
ATOM 1090 O O . CYS A 1 137 ? 4.655 5.434 16.584 1.00 36.94 137 CYS A O 1
ATOM 1092 N N . ARG A 1 138 ? 4.180 3.450 17.534 1.00 45.12 138 ARG A N 1
ATOM 1093 C CA . ARG A 1 138 ? 3.439 2.923 16.370 1.00 45.12 138 ARG A CA 1
ATOM 1094 C C . ARG A 1 138 ? 2.095 3.643 16.178 1.00 45.12 138 ARG A C 1
ATOM 1096 O O . ARG A 1 138 ? 1.709 3.917 15.052 1.00 45.12 138 ARG A O 1
ATOM 1103 N N . PHE A 1 139 ? 1.487 4.084 17.281 1.00 42.62 139 PHE A N 1
ATOM 1104 C CA . PHE A 1 139 ? 0.280 4.913 17.298 1.00 42.62 139 PHE A CA 1
ATOM 1105 C C . PHE A 1 139 ? 0.467 6.277 16.643 1.00 42.62 139 PHE A C 1
ATOM 1107 O O . PHE A 1 139 ? -0.340 6.664 15.811 1.00 42.62 139 PHE A O 1
ATOM 1114 N N . LYS A 1 140 ? 1.553 7.003 16.942 1.00 38.38 140 LYS A N 1
ATOM 1115 C CA . LYS A 1 140 ? 1.821 8.292 16.275 1.00 38.38 140 LYS A CA 1
ATOM 1116 C C . LYS A 1 140 ? 2.008 8.147 14.762 1.00 38.38 140 LYS A C 1
ATOM 1118 O O . LYS A 1 140 ? 1.682 9.075 14.028 1.00 38.38 140 LYS A O 1
ATOM 1123 N N . THR A 1 141 ? 2.516 7.004 14.296 1.00 43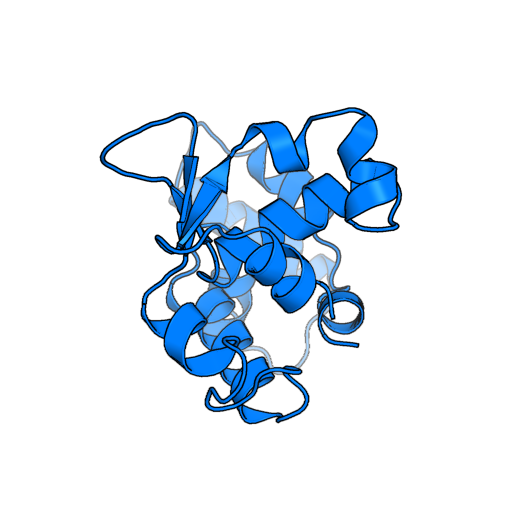.84 141 THR A N 1
ATOM 1124 C CA . THR A 1 141 ? 2.636 6.708 12.861 1.00 43.84 141 THR A CA 1
ATOM 1125 C C . THR A 1 141 ? 1.285 6.332 12.242 1.00 43.84 141 THR A C 1
ATOM 1127 O O . THR A 1 141 ? 0.985 6.803 11.149 1.00 43.84 141 THR A O 1
ATOM 1130 N N . ASP A 1 142 ? 0.435 5.594 12.962 1.00 47.66 142 ASP A N 1
ATOM 1131 C CA . ASP A 1 142 ? -0.943 5.276 12.549 1.00 47.66 142 ASP A CA 1
ATOM 1132 C C . ASP A 1 142 ? -1.860 6.515 12.557 1.00 47.66 142 ASP A C 1
ATOM 1134 O O . ASP A 1 142 ? -2.646 6.695 11.639 1.00 47.66 142 ASP A O 1
ATOM 1138 N N . HIS A 1 143 ? -1.711 7.447 13.504 1.00 37.25 143 HIS A N 1
ATOM 1139 C CA . HIS A 1 143 ? -2.418 8.738 13.482 1.00 37.25 143 HIS A CA 1
ATOM 1140 C C . HIS A 1 143 ? -1.984 9.638 12.306 1.00 37.25 143 HIS A C 1
ATOM 1142 O O . HIS A 1 143 ? -2.736 10.522 11.891 1.00 37.25 143 HIS A O 1
ATOM 1148 N N . LEU A 1 144 ? -0.773 9.428 11.767 1.00 34.91 144 LEU A N 1
ATOM 1149 C CA . LEU A 1 144 ? -0.300 10.056 10.527 1.00 34.91 144 LEU A CA 1
ATOM 1150 C C . LEU A 1 144 ? -0.753 9.293 9.274 1.00 34.91 144 LEU A C 1
ATOM 1152 O O . LEU A 1 144 ? -0.886 9.917 8.220 1.00 34.91 144 LEU A O 1
ATOM 1156 N N . CYS A 1 145 ? -1.085 8.003 9.389 1.00 42.09 145 CYS A N 1
ATOM 1157 C CA . CYS A 1 145 ? -1.935 7.285 8.438 1.00 42.09 145 CYS A CA 1
ATOM 1158 C C . CYS A 1 145 ? -3.379 7.744 8.649 1.00 42.09 145 CYS A C 1
ATOM 1160 O O . CYS A 1 145 ? -4.253 7.000 9.086 1.00 42.09 145 CYS A O 1
ATOM 1162 N N . ARG A 1 146 ? -3.601 9.037 8.380 1.00 44.28 146 ARG A N 1
ATOM 1163 C CA . ARG A 1 146 ? -4.922 9.653 8.310 1.00 44.28 146 ARG A CA 1
ATOM 1164 C C . ARG A 1 146 ? -5.850 8.711 7.549 1.00 44.28 146 ARG A C 1
ATOM 1166 O O . ARG A 1 146 ? -5.407 8.036 6.620 1.00 44.28 146 ARG A O 1
ATOM 1173 N N . LEU A 1 147 ? -7.133 8.766 7.881 1.00 39.62 147 LEU A N 1
ATOM 1174 C CA . LEU A 1 147 ? -8.273 8.183 7.161 1.00 39.62 147 LEU A CA 1
ATOM 1175 C C . LEU A 1 147 ? -8.360 8.604 5.666 1.00 39.62 147 LEU A C 1
ATOM 1177 O O . LEU A 1 147 ? -9.407 8.500 5.053 1.00 39.62 147 LEU A O 1
ATOM 1181 N N . ASN A 1 148 ? -7.267 9.063 5.057 1.00 40.91 148 ASN A N 1
ATOM 1182 C CA . ASN A 1 148 ? -7.072 9.336 3.643 1.00 40.91 148 ASN A CA 1
ATOM 1183 C C . ASN A 1 148 ? -6.659 8.061 2.886 1.00 40.91 148 ASN A C 1
ATOM 1185 O O . ASN A 1 148 ? -5.833 8.130 1.976 1.00 40.91 148 ASN A O 1
ATOM 1189 N N . PHE A 1 149 ? -7.204 6.893 3.236 1.00 44.81 149 PHE A N 1
ATOM 1190 C CA . PHE A 1 149 ? -7.105 5.749 2.325 1.00 44.81 149 PHE A CA 1
ATOM 1191 C C . PHE A 1 149 ? -7.798 6.078 0.988 1.00 44.81 149 PHE A C 1
ATOM 1193 O O . PHE A 1 149 ? -7.314 5.692 -0.073 1.00 44.81 149 PHE A O 1
ATOM 1200 N N . ASP A 1 150 ? -8.814 6.946 1.036 1.00 37.81 150 ASP A N 1
ATOM 1201 C CA . ASP A 1 150 ? -9.490 7.503 -0.138 1.00 37.81 150 ASP A CA 1
ATOM 1202 C C . ASP A 1 150 ? -8.559 8.308 -1.063 1.00 37.81 150 ASP A C 1
ATOM 1204 O O . ASP A 1 150 ? -8.792 8.339 -2.262 1.00 37.81 150 ASP A O 1
ATOM 1208 N N . GLN A 1 151 ? -7.464 8.904 -0.567 1.00 36.94 151 GLN A N 1
ATOM 1209 C CA . GLN A 1 151 ? -6.473 9.576 -1.433 1.00 36.94 151 GLN A CA 1
ATOM 1210 C C . GLN A 1 151 ? -5.377 8.643 -1.966 1.00 36.94 151 GLN A C 1
ATOM 1212 O O . GLN A 1 151 ? -4.573 9.065 -2.790 1.00 36.94 151 GLN A O 1
ATOM 1217 N N . ALA A 1 152 ? -5.274 7.411 -1.460 1.00 37.31 152 ALA A N 1
ATOM 1218 C CA . ALA A 1 152 ? -4.299 6.438 -1.956 1.00 37.31 152 ALA A CA 1
ATOM 1219 C C . ALA A 1 152 ? -4.869 5.575 -3.098 1.00 37.31 152 ALA A C 1
ATOM 1221 O O . ALA A 1 152 ? -4.095 5.044 -3.906 1.00 37.31 152 ALA A O 1
ATOM 1222 N N . LEU A 1 153 ? -6.201 5.437 -3.140 1.00 39.31 153 LEU A N 1
ATOM 1223 C CA . LEU A 1 153 ? -6.957 4.700 -4.155 1.00 39.31 153 LEU A CA 1
ATOM 1224 C C . LEU A 1 153 ? -7.526 5.581 -5.282 1.00 39.31 153 LEU A C 1
ATOM 1226 O O . LEU A 1 153 ? -7.760 5.047 -6.362 1.00 39.31 153 LEU A O 1
ATOM 1230 N N . LEU A 1 154 ? -7.708 6.889 -5.061 1.00 33.22 154 LEU A N 1
ATOM 1231 C CA . LEU A 1 154 ? -7.998 7.886 -6.109 1.00 33.22 154 LEU A CA 1
ATOM 1232 C C . LEU A 1 154 ? -6.695 8.503 -6.647 1.00 33.22 154 LEU A C 1
ATOM 1234 O O . LEU A 1 154 ? -6.617 8.765 -7.866 1.00 33.22 154 LEU A O 1
#